Protein AF-A0A9Q9SAU1-F1 (afdb_monomer)

Foldseek 3Di:
DDDDDDDDDDDDDDDDPPPPDDDDPDDDDDPDPDCDLCNLCVQLVHDSVVSVCLVVVVDPDDDPSSLVSSCVNVVHDSPVSDDDDDD

Sequence (87 aa):
MVYPQGFRMGDLAGDRRHSIRQKTHHSEPRPGTEMTSRALAAYVGITEQNLSLLKSGKVKGIRFDTLAKICQALECQPGDILAWEAD

Structure (mmCIF, N/CA/C/O backbone):
data_AF-A0A9Q9SAU1-F1
#
_entry.id   AF-A0A9Q9SAU1-F1
#
loop_
_atom_site.group_PDB
_atom_site.id
_atom_site.type_symbol
_atom_site.label_atom_id
_atom_site.label_alt_id
_atom_site.label_comp_id
_atom_site.label_asym_id
_atom_site.label_entity_id
_atom_site.label_seq_id
_atom_site.pdbx_PDB_ins_code
_atom_site.Cartn_x
_atom_site.Cartn_y
_atom_site.Cartn_z
_atom_site.occupancy
_atom_site.B_iso_or_equiv
_atom_site.auth_seq_id
_atom_site.auth_comp_id
_atom_site.auth_asym_id
_atom_site.auth_atom_id
_atom_site.pdbx_PDB_model_num
ATOM 1 N N . MET A 1 1 ? -10.510 7.743 -48.308 1.00 43.38 1 MET A N 1
ATOM 2 C CA . MET A 1 1 ? -10.436 7.443 -46.864 1.00 43.38 1 MET A CA 1
ATOM 3 C C . MET A 1 1 ? -11.578 8.188 -46.188 1.00 43.38 1 MET A C 1
ATOM 5 O O . MET A 1 1 ? -11.485 9.393 -46.018 1.00 43.38 1 MET A O 1
ATOM 9 N N . VAL A 1 2 ? -12.696 7.500 -45.947 1.00 41.75 2 VAL A N 1
ATOM 10 C CA . VAL A 1 2 ? -13.920 8.041 -45.330 1.00 41.75 2 VAL A CA 1
ATOM 11 C C . VAL A 1 2 ? -14.468 6.921 -44.445 1.00 41.75 2 VAL A C 1
ATOM 13 O O . VAL A 1 2 ? -14.665 5.819 -44.950 1.00 41.75 2 VAL A O 1
ATOM 16 N N . TYR A 1 3 ? -14.652 7.158 -43.145 1.00 45.38 3 TYR A N 1
ATOM 17 C CA . TYR A 1 3 ? -15.352 6.214 -42.265 1.00 45.38 3 TYR A CA 1
ATOM 18 C C . TYR A 1 3 ? -16.851 6.274 -42.576 1.00 45.38 3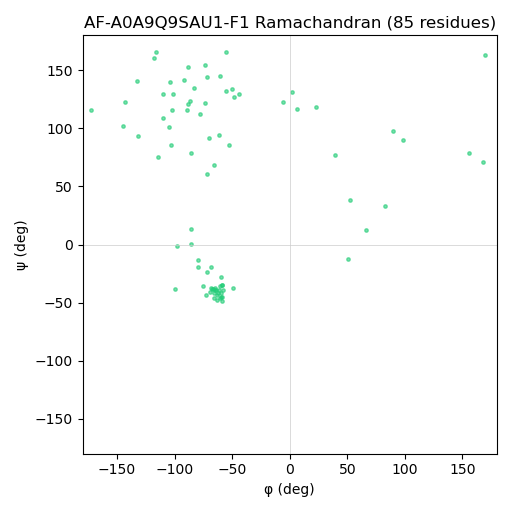 TYR A C 1
ATOM 20 O O . TYR A 1 3 ? -17.432 7.352 -42.425 1.00 45.38 3 TYR A O 1
ATOM 28 N N . PRO A 1 4 ? -17.516 5.172 -42.963 1.00 51.34 4 PRO A N 1
ATOM 29 C CA . PRO A 1 4 ? -18.961 5.163 -43.007 1.00 51.34 4 PRO A CA 1
ATOM 30 C C . PRO A 1 4 ? -19.499 4.735 -41.640 1.00 51.34 4 PRO A C 1
ATOM 32 O O . PRO A 1 4 ? -19.218 3.648 -41.137 1.00 51.34 4 PRO A O 1
ATOM 35 N N . GLN A 1 5 ? -20.297 5.618 -41.045 1.00 58.97 5 GLN A N 1
ATOM 36 C CA . GLN A 1 5 ? -21.253 5.249 -40.011 1.00 58.97 5 GLN A CA 1
ATOM 37 C C . GLN A 1 5 ? -22.174 4.149 -40.55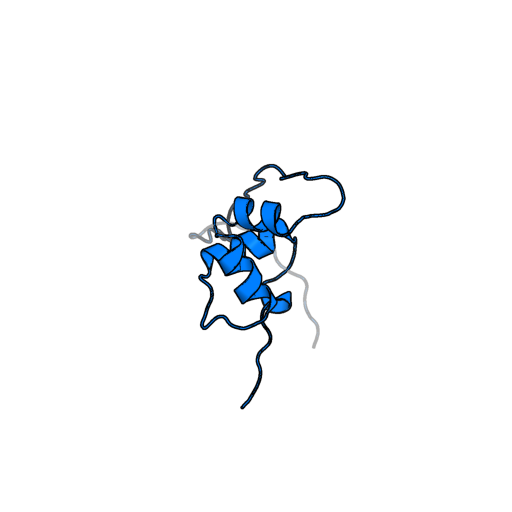5 1.00 58.97 5 GLN A C 1
ATOM 39 O O . GLN A 1 5 ? -22.707 4.281 -41.657 1.00 58.97 5 GLN A O 1
ATOM 44 N N . GLY A 1 6 ? -22.382 3.074 -39.795 1.00 51.66 6 GLY A N 1
ATOM 45 C CA . GLY A 1 6 ? -23.295 2.019 -40.226 1.00 51.66 6 GLY A CA 1
ATOM 46 C C . GLY A 1 6 ? -23.217 0.742 -39.407 1.00 51.66 6 GLY A C 1
ATOM 47 O O . GLY A 1 6 ? -22.781 -0.279 -39.922 1.00 51.66 6 GLY A O 1
ATOM 48 N N . PHE A 1 7 ? -23.693 0.765 -38.161 1.00 43.38 7 PHE A N 1
ATOM 49 C CA . PHE A 1 7 ? -24.126 -0.467 -37.497 1.00 43.38 7 PHE A CA 1
ATOM 50 C C . PHE A 1 7 ? -25.652 -0.437 -37.362 1.00 43.38 7 PHE A C 1
ATOM 52 O O . PHE A 1 7 ? -26.198 0.375 -36.617 1.00 43.38 7 PHE A O 1
ATOM 59 N N . ARG A 1 8 ? -26.337 -1.282 -38.149 1.00 54.25 8 ARG A N 1
ATOM 60 C CA . ARG A 1 8 ? -27.789 -1.512 -38.092 1.00 54.25 8 ARG A CA 1
ATOM 61 C C . ARG A 1 8 ? -28.099 -2.815 -37.349 1.00 54.25 8 ARG A C 1
ATOM 63 O O . ARG A 1 8 ? -27.550 -3.856 -37.682 1.00 54.25 8 ARG A O 1
ATOM 70 N N . MET A 1 9 ? -29.009 -2.681 -36.382 1.00 48.97 9 MET A N 1
ATOM 71 C CA . MET A 1 9 ? -30.139 -3.547 -35.997 1.00 48.97 9 MET A CA 1
ATOM 72 C C . MET A 1 9 ? -30.260 -4.909 -36.713 1.00 48.97 9 MET A C 1
ATOM 74 O O . MET A 1 9 ? -30.518 -4.945 -37.915 1.00 48.97 9 MET A O 1
ATOM 78 N N . GLY A 1 10 ? -30.152 -6.012 -35.965 1.00 47.75 10 GLY A N 1
ATOM 79 C CA . GLY A 1 10 ? -30.352 -7.372 -36.476 1.00 47.75 10 GLY A CA 1
ATOM 80 C C . GLY A 1 10 ? -29.616 -8.416 -35.642 1.00 47.75 10 GLY A C 1
ATOM 81 O O . GLY A 1 10 ? -28.519 -8.837 -35.988 1.00 47.75 10 GLY A O 1
ATOM 82 N N . ASP A 1 11 ? -30.200 -8.764 -34.506 1.00 50.47 11 ASP A N 1
ATOM 83 C CA . ASP A 1 11 ? -29.712 -9.707 -33.511 1.00 50.47 11 ASP A CA 1
ATOM 84 C C . ASP A 1 11 ? -29.380 -11.128 -34.033 1.00 50.47 11 ASP A C 1
ATOM 86 O O . ASP A 1 11 ? -29.880 -11.571 -35.064 1.00 50.47 11 ASP A O 1
ATOM 90 N N . LEU A 1 12 ? -28.655 -11.862 -33.170 1.00 53.69 12 LEU A N 1
ATOM 91 C CA . LEU A 1 12 ? -28.644 -13.328 -32.982 1.00 53.69 12 LEU A CA 1
ATOM 92 C C . LEU A 1 12 ? -27.532 -14.138 -33.669 1.00 53.69 12 LEU A C 1
ATOM 94 O O . LEU A 1 12 ? -27.734 -14.737 -34.717 1.00 53.69 12 LEU A O 1
ATOM 98 N N . ALA A 1 13 ? -26.410 -14.308 -32.955 1.00 52.16 13 ALA A N 1
ATOM 99 C CA . ALA A 1 13 ? -25.943 -15.642 -32.541 1.00 52.16 13 ALA A CA 1
ATOM 100 C C . ALA A 1 13 ? -24.731 -15.554 -31.587 1.00 52.16 13 ALA A C 1
ATOM 102 O O . ALA A 1 13 ? -23.645 -15.150 -31.987 1.00 52.16 13 ALA A O 1
ATOM 103 N N . GLY A 1 14 ? -24.911 -16.005 -30.339 1.00 47.38 14 GLY A N 1
ATOM 104 C CA . GLY A 1 14 ? -23.830 -16.591 -29.534 1.00 47.38 14 GLY A CA 1
ATOM 105 C C . GLY A 1 14 ? -22.999 -15.651 -28.654 1.00 47.38 14 GLY A C 1
ATOM 106 O O . GLY A 1 14 ? -22.018 -15.067 -29.094 1.00 47.38 14 GLY A O 1
ATOM 107 N N . ASP A 1 15 ? -23.370 -15.595 -27.373 1.00 56.41 15 ASP A N 1
ATOM 108 C CA . ASP A 1 15 ? -22.482 -15.423 -26.211 1.00 56.41 15 ASP A CA 1
ATOM 109 C C . ASP A 1 15 ? -21.307 -14.434 -26.368 1.00 56.41 15 ASP A C 1
ATOM 111 O O . ASP A 1 15 ? -20.135 -14.792 -26.454 1.00 56.41 15 ASP A O 1
ATOM 115 N N . ARG A 1 16 ? -21.615 -13.139 -26.297 1.00 54.09 16 ARG A N 1
ATOM 116 C CA . ARG A 1 16 ? -20.696 -12.204 -25.645 1.00 54.09 16 ARG A CA 1
ATOM 117 C C . ARG A 1 16 ? -21.367 -11.664 -24.407 1.00 54.09 16 ARG A C 1
ATOM 119 O O . ARG A 1 16 ? -21.765 -10.503 -24.345 1.00 54.09 16 ARG A O 1
ATOM 126 N N . ARG A 1 17 ? -21.405 -12.517 -23.379 1.00 52.69 17 ARG A N 1
ATOM 127 C CA . ARG A 1 17 ? -21.215 -12.041 -22.012 1.00 52.69 17 ARG A CA 1
ATOM 128 C C . ARG A 1 17 ? -19.911 -11.241 -21.998 1.00 52.69 17 ARG A C 1
ATOM 130 O O . ARG A 1 17 ? -18.856 -11.757 -21.649 1.00 52.69 17 ARG A O 1
ATOM 137 N N . HIS A 1 18 ? -19.987 -9.953 -22.335 1.00 46.34 18 HIS A N 1
ATOM 138 C CA . HIS A 1 18 ? -19.096 -8.944 -21.777 1.00 46.34 18 HIS A CA 1
ATOM 139 C C . HIS A 1 18 ? -19.415 -8.864 -20.281 1.00 46.34 18 HIS A C 1
ATOM 141 O O . HIS A 1 18 ? -19.970 -7.908 -19.755 1.00 46.34 18 HIS A O 1
ATOM 147 N N . SER A 1 19 ? -19.065 -9.948 -19.596 1.00 47.69 19 SER A N 1
ATOM 148 C CA . SER A 1 19 ? -18.834 -10.042 -18.175 1.00 47.69 19 SER A CA 1
ATOM 149 C C . SER A 1 19 ? -17.515 -9.319 -17.894 1.00 47.69 19 SER A C 1
ATOM 151 O O . SER A 1 19 ? -16.558 -9.906 -17.393 1.00 47.69 19 SER A O 1
ATOM 153 N N . ILE A 1 20 ? -17.436 -8.026 -18.208 1.00 57.72 20 ILE A N 1
ATOM 154 C CA . ILE A 1 20 ? -16.491 -7.158 -17.508 1.00 57.72 20 ILE A CA 1
ATOM 155 C C . ILE A 1 20 ? -17.241 -6.699 -16.258 1.00 57.72 20 ILE A C 1
ATOM 157 O O . ILE A 1 20 ? -17.903 -5.673 -16.227 1.00 57.72 20 ILE A O 1
ATOM 161 N N . ARG A 1 21 ? -17.245 -7.648 -15.315 1.00 55.16 21 ARG A N 1
ATOM 162 C CA . ARG A 1 21 ? -17.703 -7.667 -13.921 1.00 55.16 21 ARG A CA 1
ATOM 163 C C . ARG A 1 21 ? -18.754 -6.647 -13.488 1.00 55.16 21 ARG A C 1
ATOM 165 O O . ARG A 1 21 ? -18.532 -5.450 -13.367 1.00 55.16 21 ARG A O 1
ATOM 172 N N . GLN A 1 22 ? -19.871 -7.233 -13.077 1.00 49.59 22 GLN A N 1
ATOM 173 C CA . GLN A 1 22 ? -20.827 -6.679 -12.138 1.00 49.59 22 GLN A CA 1
ATOM 174 C C . GLN A 1 22 ? -20.131 -6.040 -10.920 1.00 49.59 22 GLN A C 1
ATOM 176 O O . GLN A 1 22 ? -19.283 -6.651 -10.276 1.00 49.59 22 GLN A O 1
ATOM 181 N N . LYS A 1 23 ? -20.545 -4.798 -10.658 1.00 60.34 23 LYS A N 1
ATOM 182 C CA . LYS A 1 23 ? -20.624 -4.057 -9.392 1.00 60.34 23 LYS A CA 1
ATOM 183 C C . LYS A 1 23 ? -20.123 -4.779 -8.132 1.00 60.34 23 LYS A C 1
ATOM 185 O O . LYS A 1 23 ? -20.694 -5.787 -7.734 1.00 60.34 23 LYS A O 1
ATOM 190 N N . THR A 1 24 ? -19.291 -4.088 -7.356 1.00 46.62 24 THR A N 1
ATOM 191 C CA . THR A 1 24 ? -19.480 -4.053 -5.899 1.00 46.62 24 THR A CA 1
ATOM 192 C C . THR A 1 24 ? -19.398 -2.609 -5.420 1.00 46.62 24 THR A C 1
ATOM 194 O O . THR A 1 24 ? -18.325 -2.102 -5.111 1.00 46.62 24 THR A O 1
ATOM 197 N N . HIS A 1 25 ? -20.558 -1.954 -5.330 1.00 48.75 25 HIS A N 1
ATOM 198 C CA . HIS A 1 25 ? -20.782 -0.992 -4.255 1.00 48.75 25 HIS A CA 1
ATOM 199 C C . HIS A 1 25 ? -20.668 -1.788 -2.947 1.00 48.75 25 HIS A C 1
ATOM 201 O O . HIS A 1 25 ? -21.623 -2.443 -2.531 1.00 48.75 25 HIS A O 1
ATOM 207 N N . HIS A 1 26 ? -19.485 -1.808 -2.342 1.00 43.38 26 HIS A N 1
ATOM 208 C CA . HIS A 1 26 ? -19.340 -2.188 -0.944 1.00 43.38 26 HIS A CA 1
ATOM 209 C C . HIS A 1 26 ? -19.097 -0.903 -0.166 1.00 43.38 26 HIS A C 1
ATOM 211 O O . HIS A 1 26 ? -18.031 -0.304 -0.249 1.00 43.38 26 HIS A O 1
ATOM 217 N N . SER A 1 27 ? -20.192 -0.468 0.458 1.00 49.06 27 SER A N 1
ATOM 218 C CA . SER A 1 27 ? -20.326 0.493 1.552 1.00 49.06 27 SER A CA 1
ATOM 219 C C . SER A 1 27 ? -19.016 0.994 2.166 1.00 49.06 27 SER A C 1
ATOM 221 O O . SER A 1 27 ? -18.217 0.220 2.693 1.00 49.06 27 SER A O 1
ATOM 223 N N . GLU A 1 28 ? -18.880 2.316 2.116 1.00 50.03 28 GLU A N 1
ATOM 224 C CA . GLU A 1 28 ? -17.763 3.152 2.551 1.00 50.03 28 GLU A CA 1
ATOM 225 C C . GLU A 1 28 ? -17.245 2.884 3.978 1.00 50.03 28 GLU A C 1
ATOM 227 O O . GLU A 1 28 ? -18.027 2.916 4.932 1.00 50.03 28 GLU A O 1
ATOM 232 N N . PRO A 1 29 ? -15.918 2.788 4.185 1.00 52.50 29 PRO A N 1
ATOM 233 C CA . PRO A 1 29 ? -15.321 3.163 5.457 1.00 52.50 29 PRO A CA 1
ATOM 234 C C . PRO A 1 29 ? -15.218 4.698 5.512 1.00 52.50 29 PRO A C 1
ATOM 236 O O . PRO A 1 29 ? -14.443 5.302 4.778 1.00 52.50 29 PRO A O 1
ATOM 239 N N . ARG A 1 30 ? -15.980 5.359 6.391 1.00 50.47 30 ARG A N 1
ATOM 240 C CA . ARG A 1 30 ? -15.806 6.794 6.691 1.00 50.47 30 ARG A CA 1
ATOM 241 C C . ARG A 1 30 ? -15.084 6.981 8.037 1.00 50.47 30 ARG A C 1
ATOM 243 O O . ARG A 1 30 ? -15.762 7.166 9.045 1.00 50.47 30 ARG A O 1
ATOM 250 N N . PRO A 1 31 ? -13.739 6.965 8.115 1.00 44.22 31 PRO A N 1
ATOM 251 C CA . PRO A 1 31 ? -13.032 7.625 9.205 1.00 44.22 31 PRO A CA 1
ATOM 252 C C . PRO A 1 31 ? -12.758 9.074 8.779 1.00 44.22 31 PRO A C 1
ATOM 254 O O . PRO A 1 31 ? -12.097 9.325 7.775 1.00 44.22 31 PRO A O 1
ATOM 257 N N . GLY A 1 32 ? -13.362 10.025 9.494 1.00 44.56 32 GLY A N 1
ATOM 258 C CA . GLY A 1 32 ? -13.370 11.445 9.151 1.00 44.56 32 GLY A CA 1
ATOM 259 C C . GLY A 1 32 ? -11.990 12.007 8.811 1.00 44.56 32 GLY A C 1
ATOM 260 O O . GLY A 1 32 ? -11.062 11.864 9.595 1.00 44.56 32 GLY A O 1
ATOM 261 N N . THR A 1 33 ? -11.916 12.645 7.638 1.00 49.25 33 THR A N 1
ATOM 262 C CA . THR A 1 33 ? -10.912 13.600 7.115 1.00 49.25 33 THR A CA 1
ATOM 263 C C . THR A 1 33 ? -9.418 13.252 7.169 1.00 49.25 33 THR A C 1
ATOM 265 O O . THR A 1 33 ? -8.651 13.881 6.450 1.00 49.25 33 THR A O 1
ATOM 268 N N . GLU A 1 34 ? -8.992 12.227 7.903 1.00 55.19 34 GLU A N 1
ATOM 269 C CA . GLU A 1 34 ? -7.619 11.738 7.941 1.00 55.19 34 GLU A CA 1
ATOM 270 C C . GLU A 1 34 ? -7.628 10.211 8.103 1.00 55.19 34 GLU A C 1
ATOM 272 O O . GLU A 1 34 ? -7.870 9.649 9.174 1.00 55.19 34 GLU A O 1
ATOM 277 N N . MET A 1 35 ? -7.386 9.508 7.000 1.00 65.88 35 MET A N 1
ATOM 278 C CA . MET A 1 35 ? -7.197 8.061 7.012 1.00 65.88 35 MET A CA 1
ATOM 279 C C . MET A 1 35 ? -5.866 7.730 7.691 1.00 65.88 35 MET A C 1
ATOM 281 O O . MET A 1 35 ? -4.805 7.704 7.071 1.00 65.88 35 MET A O 1
ATOM 285 N N . THR A 1 36 ? -5.928 7.499 9.002 1.00 75.81 36 THR A N 1
ATOM 286 C CA . THR A 1 36 ? -4.768 7.069 9.787 1.00 75.81 36 THR A CA 1
ATOM 287 C C . THR A 1 36 ? -4.239 5.726 9.273 1.00 75.81 36 THR A C 1
ATOM 289 O O . THR A 1 36 ? -5.004 4.843 8.872 1.00 75.81 36 THR A O 1
ATOM 292 N N . SER A 1 37 ? -2.917 5.533 9.325 1.00 74.69 37 SER A N 1
ATOM 293 C CA . SER A 1 37 ? -2.244 4.277 8.945 1.00 74.69 37 SER A CA 1
ATOM 294 C C . SER A 1 37 ? -2.887 3.056 9.608 1.00 74.69 37 SER A C 1
ATOM 296 O O . SER A 1 37 ? -3.063 2.004 8.999 1.00 74.69 37 SER A O 1
ATOM 298 N N . ARG A 1 38 ? -3.319 3.212 10.855 1.00 77.88 38 A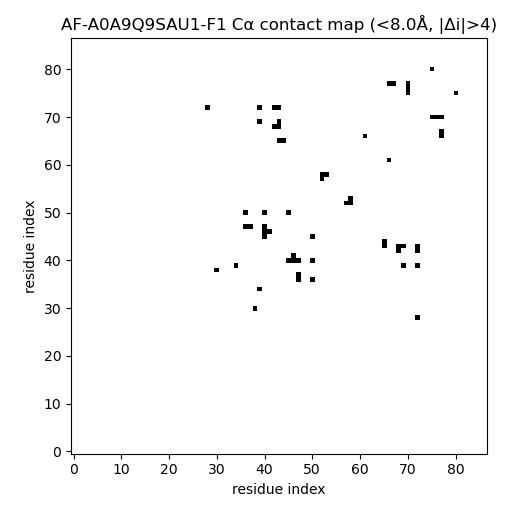RG A N 1
ATOM 299 C CA . ARG A 1 38 ? -3.961 2.157 11.633 1.00 77.88 38 ARG A CA 1
ATOM 300 C C . ARG A 1 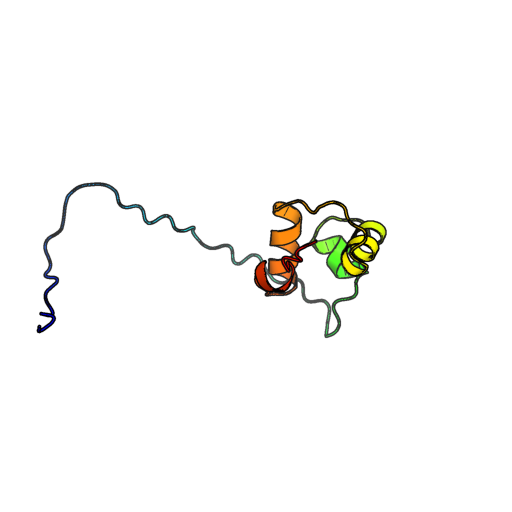38 ? -5.339 1.758 11.086 1.00 77.88 38 ARG A C 1
ATOM 302 O O . ARG A 1 38 ? -5.652 0.569 11.051 1.00 77.88 38 ARG A O 1
ATOM 309 N N . ALA A 1 39 ? -6.133 2.719 10.609 1.00 80.56 3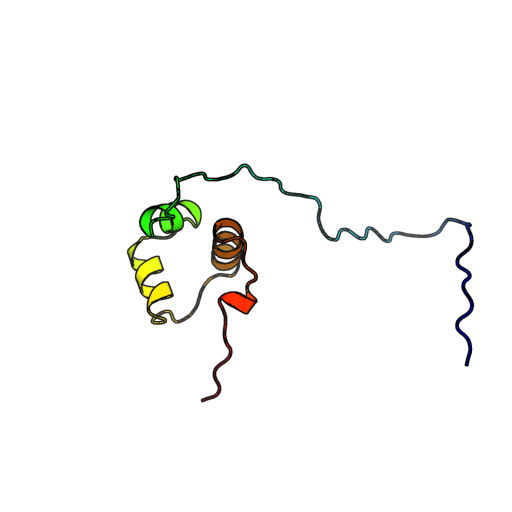9 ALA A N 1
ATOM 310 C CA . ALA A 1 39 ? -7.427 2.453 9.979 1.00 80.56 39 ALA A CA 1
ATOM 311 C C . ALA A 1 39 ? -7.266 1.765 8.613 1.00 80.56 39 ALA A C 1
ATOM 313 O O . ALA A 1 39 ? -7.976 0.803 8.319 1.00 80.56 39 ALA A O 1
ATOM 314 N N . LEU A 1 40 ? -6.284 2.197 7.815 1.00 82.31 40 LEU A N 1
ATOM 315 C CA . LEU A 1 40 ? -5.964 1.561 6.536 1.00 82.31 40 LEU A CA 1
ATOM 316 C C . LEU A 1 40 ? -5.491 0.113 6.731 1.00 82.31 40 LEU A C 1
ATOM 318 O O . LEU A 1 40 ? -5.941 -0.787 6.025 1.00 82.31 40 LEU A O 1
ATOM 322 N N . ALA A 1 41 ? -4.634 -0.133 7.726 1.00 84.12 41 ALA A N 1
ATOM 323 C CA . ALA A 1 41 ? -4.169 -1.476 8.065 1.00 84.12 41 ALA A CA 1
ATOM 324 C C . ALA A 1 41 ? -5.341 -2.408 8.431 1.00 84.12 41 ALA A C 1
ATOM 326 O O . ALA A 1 41 ? -5.442 -3.516 7.898 1.00 84.12 41 ALA A O 1
ATOM 327 N N . ALA A 1 42 ? -6.276 -1.923 9.257 1.00 82.44 42 ALA A N 1
ATOM 328 C CA . ALA A 1 42 ? -7.480 -2.662 9.632 1.00 82.44 42 ALA A CA 1
ATOM 329 C C . ALA A 1 42 ? -8.390 -2.970 8.429 1.00 82.44 42 ALA A C 1
ATOM 331 O O . ALA A 1 42 ? -8.884 -4.090 8.316 1.00 82.44 42 ALA A O 1
ATOM 332 N N . TYR A 1 43 ? -8.571 -2.016 7.509 1.00 83.00 43 TYR A N 1
ATOM 333 C CA . TYR A 1 43 ? -9.387 -2.204 6.305 1.00 83.00 43 TYR A CA 1
ATOM 334 C C . TYR A 1 43 ? -8.790 -3.236 5.340 1.00 83.00 43 TYR A C 1
ATOM 336 O O . TYR A 1 43 ? -9.471 -4.133 4.843 1.00 83.00 43 TYR A O 1
ATOM 344 N N . VAL A 1 44 ? -7.487 -3.131 5.087 1.00 83.75 44 VAL A N 1
ATOM 345 C CA . VAL A 1 44 ? -6.779 -4.021 4.160 1.00 83.75 44 VAL A CA 1
ATOM 346 C C . VAL A 1 44 ? -6.624 -5.431 4.761 1.00 83.75 44 VAL A C 1
ATOM 348 O O . VAL A 1 44 ? -6.551 -6.424 4.028 1.00 83.75 44 VAL A O 1
ATOM 351 N N . GLY A 1 45 ? -6.666 -5.542 6.092 1.00 82.88 45 GLY A N 1
ATOM 352 C CA . GLY A 1 45 ? -6.487 -6.791 6.831 1.00 82.88 45 GLY A CA 1
ATOM 353 C C . GLY A 1 45 ? -5.013 -7.140 7.038 1.00 82.88 45 GLY A C 1
ATOM 354 O O . GLY A 1 45 ? -4.647 -8.314 7.023 1.00 82.88 45 GLY A O 1
ATOM 355 N N . ILE A 1 46 ? -4.161 -6.123 7.188 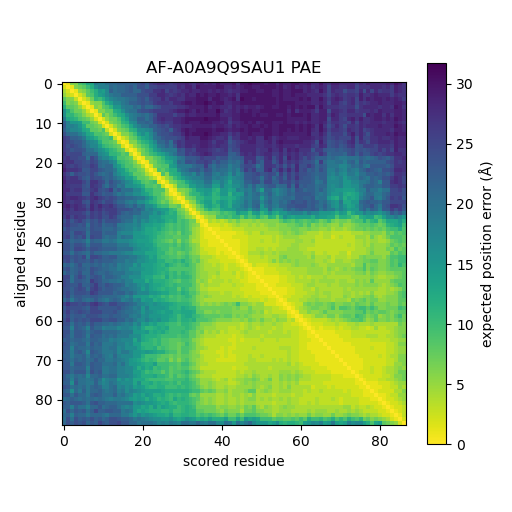1.00 84.75 46 ILE A N 1
ATOM 356 C CA . ILE A 1 46 ? -2.727 -6.263 7.467 1.00 84.75 46 ILE A CA 1
ATOM 357 C C . ILE A 1 46 ? -2.381 -5.620 8.809 1.00 84.75 46 ILE A C 1
ATOM 359 O O . ILE A 1 46 ? -3.117 -4.788 9.332 1.00 84.75 46 ILE A O 1
ATOM 363 N N . THR A 1 47 ? -1.243 -6.002 9.384 1.00 85.69 47 THR A N 1
ATOM 364 C CA . THR A 1 47 ? -0.744 -5.365 10.605 1.00 85.69 47 THR A CA 1
ATOM 365 C C . THR A 1 47 ? -0.193 -3.971 10.309 1.00 85.69 47 THR A C 1
ATOM 367 O O . THR A 1 47 ? 0.284 -3.688 9.206 1.00 85.69 47 THR A O 1
ATOM 370 N N . GLU A 1 48 ? -0.202 -3.099 11.316 1.00 83.31 48 GLU A N 1
ATOM 371 C CA . GLU A 1 48 ? 0.394 -1.763 11.220 1.00 83.31 48 GLU A CA 1
ATOM 372 C C . GLU A 1 48 ? 1.896 -1.829 10.889 1.00 83.31 48 GLU A C 1
ATOM 374 O O . GLU A 1 48 ? 2.393 -1.025 10.098 1.00 83.31 48 GLU A O 1
ATOM 379 N N . GLN A 1 49 ? 2.609 -2.845 11.397 1.00 82.31 49 GLN A N 1
ATOM 380 C CA . GLN A 1 49 ? 4.005 -3.091 11.027 1.00 82.31 49 GLN A CA 1
ATOM 381 C C . GLN A 1 49 ? 4.174 -3.351 9.521 1.00 82.31 49 GLN A C 1
ATOM 383 O O . GLN A 1 49 ? 5.063 -2.765 8.904 1.00 82.31 49 GLN A O 1
ATOM 388 N N . ASN A 1 50 ? 3.316 -4.176 8.907 1.00 83.38 50 ASN A N 1
ATOM 389 C CA . ASN A 1 50 ? 3.380 -4.439 7.465 1.00 83.38 50 ASN A CA 1
ATOM 390 C C . ASN A 1 50 ? 3.077 -3.186 6.642 1.00 83.38 50 ASN A C 1
ATOM 392 O O . ASN A 1 50 ? 3.729 -2.952 5.626 1.00 83.38 50 ASN A O 1
ATOM 396 N N . LEU A 1 51 ? 2.134 -2.355 7.090 1.00 82.88 51 LEU A N 1
ATOM 397 C CA . LEU A 1 51 ? 1.842 -1.089 6.422 1.00 82.88 51 LEU A CA 1
ATOM 398 C C . LEU A 1 51 ? 3.029 -0.113 6.498 1.00 82.88 51 LEU A C 1
ATOM 400 O O . LEU A 1 51 ? 3.340 0.555 5.515 1.00 82.88 51 LEU A O 1
ATOM 404 N N . SER A 1 52 ? 3.734 -0.062 7.630 1.00 84.56 52 SER A N 1
ATOM 405 C CA . SER A 1 52 ? 4.940 0.763 7.781 1.00 84.56 52 SER A CA 1
ATOM 406 C C . SER A 1 52 ? 6.076 0.316 6.847 1.00 84.56 52 SER A C 1
ATOM 408 O O . SER A 1 52 ? 6.755 1.147 6.234 1.00 84.56 52 SER A O 1
ATOM 410 N N . LEU A 1 53 ? 6.243 -1.000 6.667 1.00 85.56 53 LEU A N 1
ATOM 411 C CA . LEU A 1 53 ? 7.199 -1.564 5.710 1.00 85.56 53 LEU A CA 1
ATOM 412 C C . LEU A 1 53 ? 6.826 -1.229 4.260 1.00 85.56 53 LEU A C 1
ATOM 414 O O . LEU A 1 53 ? 7.715 -0.852 3.496 1.00 85.56 53 LEU A O 1
ATOM 418 N N . LEU A 1 54 ? 5.534 -1.310 3.909 1.00 84.75 54 LEU A N 1
ATOM 419 C CA . LEU A 1 54 ? 4.998 -0.899 2.603 1.00 84.75 54 LEU A CA 1
ATOM 420 C C . LEU A 1 54 ? 5.281 0.579 2.328 1.00 84.75 54 LEU A C 1
ATOM 422 O O . LEU A 1 54 ? 5.843 0.907 1.289 1.00 84.75 54 LEU A O 1
ATOM 426 N N . LYS A 1 55 ? 4.984 1.457 3.292 1.00 82.00 55 LYS A N 1
ATOM 427 C CA . LYS A 1 55 ? 5.245 2.900 3.187 1.00 82.00 55 LYS A CA 1
ATOM 428 C C . LYS A 1 55 ? 6.731 3.219 3.002 1.00 82.00 55 LYS A C 1
ATOM 430 O O . LYS A 1 55 ? 7.075 4.168 2.311 1.00 82.00 55 LYS A O 1
ATOM 435 N N . SER A 1 56 ? 7.604 2.441 3.636 1.00 84.25 56 SER A N 1
ATOM 436 C CA . SER A 1 56 ? 9.055 2.645 3.575 1.00 84.25 56 SER A CA 1
ATOM 437 C C . SER A 1 56 ? 9.718 1.968 2.369 1.00 84.25 56 SER A C 1
ATOM 439 O O . SER A 1 56 ? 10.942 1.999 2.277 1.00 84.25 56 SER A O 1
ATOM 441 N N . GLY A 1 57 ? 8.957 1.282 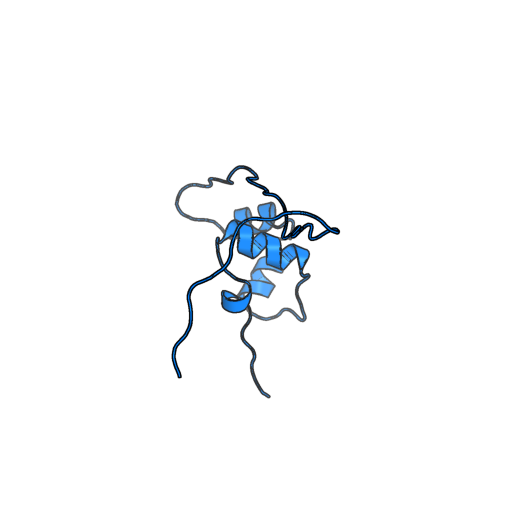1.504 1.00 81.62 57 GLY A N 1
ATOM 442 C CA . GLY A 1 57 ? 9.496 0.544 0.354 1.00 81.62 57 GLY A CA 1
ATOM 443 C C . GLY A 1 57 ? 10.363 -0.668 0.722 1.00 81.62 57 GLY A C 1
ATOM 444 O O . GLY A 1 57 ? 11.031 -1.234 -0.134 1.00 81.62 57 GLY A O 1
ATOM 445 N N . LYS A 1 58 ? 10.363 -1.109 1.988 1.00 80.62 58 LYS A N 1
ATOM 446 C CA . LYS A 1 58 ? 11.208 -2.218 2.481 1.00 80.62 58 LYS A CA 1
ATOM 447 C C . LYS A 1 58 ? 10.582 -3.599 2.264 1.00 80.62 58 LYS A C 1
ATOM 449 O O . LYS A 1 58 ? 11.015 -4.579 2.873 1.00 80.62 58 LYS A O 1
ATOM 454 N N . VAL A 1 59 ? 9.529 -3.690 1.454 1.00 84.94 59 VAL A N 1
ATOM 455 C CA . VAL A 1 59 ? 8.824 -4.953 1.207 1.00 84.94 59 VAL A CA 1
ATOM 456 C C . VAL A 1 59 ? 9.412 -5.649 -0.003 1.00 84.94 59 VAL A C 1
ATOM 458 O O . VAL A 1 59 ? 9.709 -5.023 -1.011 1.00 84.94 59 VAL A O 1
ATOM 461 N N . LYS A 1 60 ? 9.512 -6.974 0.074 1.00 81.38 60 LYS A N 1
ATOM 462 C CA . LYS A 1 60 ? 9.915 -7.800 -1.072 1.00 81.38 60 LYS A CA 1
ATOM 463 C C . LYS A 1 60 ? 8.773 -8.044 -2.063 1.00 81.38 60 LYS A C 1
ATOM 465 O O . LYS A 1 60 ? 9.006 -8.541 -3.155 1.00 81.38 60 LYS A O 1
ATOM 470 N N . GLY A 1 61 ? 7.538 -7.749 -1.664 1.00 83.44 61 GLY A N 1
ATOM 471 C CA . GLY A 1 61 ? 6.352 -7.934 -2.486 1.00 83.44 61 GLY A CA 1
ATOM 472 C C . GLY A 1 61 ? 5.068 -7.755 -1.686 1.00 83.44 61 GLY A C 1
ATOM 473 O O . GLY A 1 61 ? 5.063 -7.792 -0.454 1.00 83.44 61 GLY A O 1
ATOM 474 N N . ILE A 1 62 ? 3.973 -7.565 -2.411 1.00 86.50 62 ILE A N 1
ATOM 475 C CA . ILE A 1 62 ? 2.623 -7.352 -1.892 1.00 86.50 62 ILE A CA 1
ATOM 476 C C . ILE A 1 62 ? 1.678 -8.276 -2.662 1.00 86.50 62 ILE A C 1
ATOM 478 O O . ILE A 1 62 ? 1.831 -8.472 -3.866 1.00 86.50 62 ILE A O 1
ATOM 482 N N . ARG A 1 63 ? 0.703 -8.872 -1.968 1.00 88.12 63 ARG A N 1
ATOM 483 C CA . ARG A 1 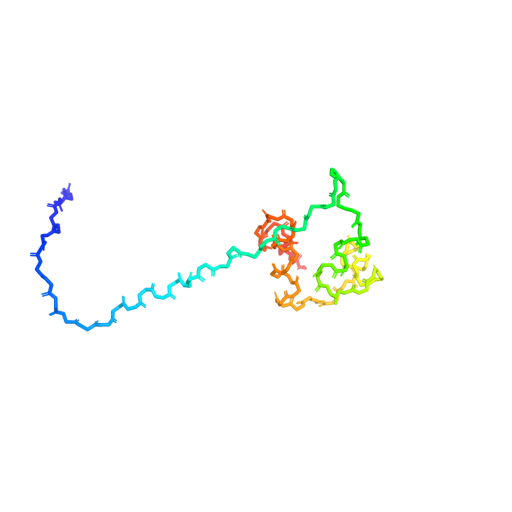63 ? -0.308 -9.700 -2.633 1.00 88.12 63 ARG A CA 1
ATOM 484 C C . ARG A 1 63 ? -1.260 -8.819 -3.439 1.00 88.12 63 ARG A C 1
ATOM 486 O O . ARG A 1 63 ? -1.647 -7.746 -2.979 1.00 88.12 63 ARG A O 1
ATOM 493 N N . PHE A 1 64 ? -1.707 -9.305 -4.594 1.00 87.50 64 PHE A N 1
ATOM 494 C CA . PHE A 1 64 ? -2.677 -8.583 -5.422 1.00 87.50 64 PHE A CA 1
ATOM 495 C C . PHE A 1 64 ? -3.992 -8.287 -4.688 1.00 87.50 64 PHE A C 1
ATOM 497 O O . PHE A 1 64 ? -4.554 -7.214 -4.881 1.00 87.50 64 PHE A O 1
ATOM 504 N N . ASP A 1 65 ? -4.461 -9.181 -3.808 1.00 87.62 65 ASP A N 1
ATOM 505 C CA . ASP A 1 65 ? -5.652 -8.932 -2.981 1.00 87.62 65 ASP A CA 1
ATOM 506 C C . ASP A 1 65 ? -5.474 -7.722 -2.053 1.00 87.62 65 ASP A C 1
ATOM 508 O O . ASP A 1 65 ? -6.385 -6.916 -1.876 1.00 87.62 65 ASP A O 1
ATOM 512 N N . THR A 1 66 ? -4.275 -7.574 -1.498 1.00 87.12 66 THR A N 1
ATOM 513 C CA . THR A 1 66 ? -3.912 -6.504 -0.574 1.00 87.12 66 THR A CA 1
ATOM 514 C C . THR A 1 66 ? -3.793 -5.192 -1.344 1.00 87.12 66 THR A C 1
ATOM 516 O O . THR A 1 66 ? -4.341 -4.183 -0.912 1.00 87.12 66 THR A O 1
ATOM 519 N N . LEU A 1 67 ? -3.163 -5.220 -2.526 1.00 87.31 67 LEU A N 1
ATOM 520 C CA . LEU A 1 67 ? -3.070 -4.065 -3.423 1.00 87.31 67 LEU A CA 1
ATOM 521 C C . LEU A 1 67 ? -4.456 -3.582 -3.854 1.00 87.31 67 LEU A C 1
ATOM 523 O O . LEU A 1 67 ? -4.742 -2.396 -3.757 1.00 87.31 67 LEU A O 1
ATOM 527 N N . ALA A 1 68 ? -5.340 -4.500 -4.251 1.00 88.25 68 ALA A N 1
ATOM 528 C CA . ALA A 1 68 ? -6.702 -4.169 -4.655 1.00 88.25 68 ALA A CA 1
ATOM 529 C C . ALA A 1 68 ? -7.488 -3.486 -3.527 1.00 88.25 68 ALA A C 1
ATOM 531 O O . ALA A 1 68 ? -8.177 -2.500 -3.774 1.00 88.25 68 ALA A O 1
ATOM 532 N N . LYS A 1 69 ? -7.347 -3.959 -2.282 1.00 87.56 69 LYS A N 1
ATOM 533 C CA . LYS A 1 69 ? -7.970 -3.322 -1.112 1.00 87.56 69 LYS A CA 1
ATOM 534 C C . LYS A 1 69 ? -7.384 -1.946 -0.810 1.00 87.56 69 LYS A C 1
ATOM 536 O O . LYS A 1 69 ? -8.131 -1.052 -0.438 1.00 87.56 69 LYS A O 1
ATOM 541 N N . ILE A 1 70 ? -6.073 -1.759 -0.966 1.00 85.12 70 ILE A N 1
ATOM 542 C CA . ILE A 1 70 ? -5.445 -0.439 -0.803 1.00 85.12 70 ILE A CA 1
ATOM 543 C C . ILE A 1 70 ? -5.996 0.524 -1.858 1.00 85.12 70 ILE A C 1
ATOM 545 O O . ILE A 1 70 ? -6.449 1.606 -1.505 1.00 85.12 70 ILE A O 1
ATOM 549 N N . CYS A 1 71 ? -6.038 0.103 -3.123 1.00 87.12 71 CYS A N 1
ATOM 550 C CA . CYS A 1 71 ? -6.637 0.870 -4.215 1.00 87.12 71 CYS A CA 1
ATOM 551 C C . CYS A 1 71 ? -8.111 1.203 -3.955 1.00 87.12 71 CYS A C 1
ATOM 553 O O . CYS A 1 71 ? -8.546 2.316 -4.224 1.00 87.12 71 CYS A O 1
ATOM 555 N N . GLN A 1 72 ? -8.870 0.269 -3.380 1.00 85.44 72 GLN A N 1
ATOM 556 C CA . GLN A 1 72 ? -10.263 0.492 -2.999 1.00 85.44 72 GLN A CA 1
ATOM 557 C C . GLN A 1 72 ? -10.410 1.487 -1.837 1.00 85.44 72 GLN A C 1
ATOM 559 O O . GLN A 1 72 ? -11.349 2.274 -1.833 1.00 85.44 72 GLN A O 1
ATOM 564 N N . ALA A 1 73 ? -9.496 1.461 -0.863 1.00 84.12 73 ALA A N 1
ATOM 565 C CA . ALA A 1 73 ? -9.512 2.357 0.294 1.00 84.12 73 ALA A CA 1
ATOM 566 C C . ALA A 1 73 ? -9.055 3.782 -0.038 1.00 84.12 73 ALA A C 1
ATOM 568 O O . ALA A 1 73 ? -9.550 4.736 0.552 1.00 84.12 73 ALA A O 1
ATOM 569 N N . LEU A 1 74 ? -8.078 3.905 -0.940 1.00 84.56 74 LEU A N 1
ATOM 570 C CA . LEU A 1 74 ? -7.451 5.168 -1.337 1.00 84.56 74 LEU A CA 1
ATOM 571 C C . LEU A 1 74 ? -8.030 5.742 -2.638 1.00 84.56 74 LEU A C 1
ATOM 573 O O . LEU A 1 74 ? -7.573 6.787 -3.085 1.00 84.56 74 LEU A O 1
ATOM 577 N N . GLU A 1 75 ? -8.990 5.047 -3.255 1.00 82.38 75 GLU A N 1
ATOM 578 C CA . GLU A 1 75 ? -9.588 5.401 -4.549 1.00 82.38 75 GLU A CA 1
ATOM 579 C C . GLU A 1 75 ? -8.543 5.642 -5.660 1.00 82.38 75 GLU A C 1
ATOM 581 O O . GLU A 1 75 ? -8.697 6.525 -6.501 1.00 82.38 75 GLU A O 1
ATOM 586 N N . CYS A 1 76 ? -7.470 4.844 -5.681 1.00 84.44 76 CYS A N 1
ATOM 587 C CA . CYS A 1 76 ? -6.370 4.973 -6.641 1.00 84.44 76 CYS A CA 1
ATOM 588 C C . CYS A 1 76 ? -6.241 3.758 -7.567 1.00 84.44 76 CYS A C 1
ATOM 590 O O . CYS A 1 76 ? -6.819 2.693 -7.335 1.00 84.44 76 CYS A O 1
ATOM 592 N N . GLN A 1 77 ? -5.468 3.913 -8.640 1.00 85.06 77 GLN A N 1
ATOM 593 C CA . GLN A 1 77 ? -5.101 2.821 -9.528 1.00 85.06 77 GLN A CA 1
ATOM 594 C C . GLN A 1 77 ? -3.821 2.128 -9.039 1.00 85.06 77 GLN A C 1
ATOM 596 O O . GLN A 1 77 ? -2.963 2.749 -8.415 1.00 85.06 77 GLN A O 1
ATOM 601 N N . PRO A 1 78 ? -3.624 0.836 -9.356 1.00 86.19 78 PRO A N 1
ATOM 602 C CA . PRO A 1 78 ? -2.394 0.129 -8.997 1.00 86.19 78 PRO A CA 1
ATOM 603 C C . PRO A 1 78 ? -1.139 0.772 -9.610 1.00 86.19 78 PRO A C 1
ATOM 605 O O . PRO A 1 78 ? -0.067 0.686 -9.016 1.00 86.19 78 PRO A O 1
ATOM 608 N N . GLY A 1 79 ? -1.276 1.450 -10.756 1.00 85.88 79 GLY A N 1
ATOM 609 C CA . GLY A 1 79 ? -0.198 2.229 -11.372 1.00 85.88 79 GLY A CA 1
ATOM 610 C C . GLY A 1 79 ? 0.209 3.479 -10.585 1.00 85.88 79 GLY A C 1
ATOM 611 O O . GLY A 1 79 ? 1.321 3.953 -10.771 1.00 85.88 79 GLY A O 1
ATOM 612 N N . ASP A 1 80 ? -0.638 3.977 -9.678 1.00 85.75 80 ASP A N 1
ATOM 613 C CA . ASP A 1 80 ? -0.295 5.106 -8.801 1.00 85.75 80 ASP A CA 1
ATOM 614 C C . ASP A 1 80 ? 0.569 4.662 -7.605 1.00 85.75 80 ASP A C 1
ATOM 616 O O . ASP A 1 80 ? 1.224 5.479 -6.964 1.00 85.75 80 ASP A O 1
ATOM 620 N N . ILE A 1 81 ? 0.556 3.362 -7.281 1.00 84.50 81 ILE A N 1
ATOM 621 C CA . ILE A 1 81 ? 1.287 2.776 -6.145 1.00 84.50 81 ILE A CA 1
ATOM 622 C C . ILE A 1 81 ? 2.589 2.115 -6.607 1.00 84.50 81 ILE A C 1
ATOM 624 O O . ILE A 1 81 ? 3.591 2.146 -5.893 1.00 84.50 81 ILE A O 1
ATOM 628 N N . LEU A 1 82 ? 2.566 1.462 -7.770 1.00 86.81 82 LEU A N 1
ATOM 629 C CA . LEU A 1 82 ? 3.688 0.687 -8.287 1.00 86.81 82 LEU A CA 1
ATOM 630 C C . LEU A 1 82 ? 4.426 1.477 -9.367 1.00 86.81 82 LEU A C 1
ATOM 632 O O . LEU A 1 82 ? 3.891 1.704 -10.449 1.00 86.81 82 LEU A O 1
ATOM 636 N N . ALA A 1 83 ? 5.682 1.816 -9.089 1.00 85.31 83 ALA A N 1
ATOM 637 C CA . ALA A 1 83 ? 6.618 2.330 -10.078 1.00 85.31 83 ALA A CA 1
ATOM 638 C C . ALA A 1 83 ? 7.607 1.230 -10.475 1.00 85.31 83 ALA A C 1
ATOM 640 O O . ALA A 1 83 ? 8.064 0.453 -9.634 1.00 85.31 83 ALA A O 1
ATOM 641 N N . TRP A 1 84 ? 7.922 1.158 -11.765 1.00 87.62 84 TRP A N 1
ATOM 642 C CA . TRP A 1 84 ? 9.017 0.329 -12.250 1.00 87.62 84 TRP A CA 1
ATOM 643 C C . TRP A 1 84 ? 10.319 1.130 -12.169 1.00 87.62 84 TRP A C 1
ATOM 645 O O . TRP A 1 84 ? 10.407 2.211 -12.746 1.00 87.62 84 TRP A O 1
ATOM 655 N N . GLU A 1 85 ? 11.308 0.590 -11.464 1.00 83.31 85 GLU A N 1
ATOM 656 C CA . GLU A 1 85 ? 12.678 1.107 -11.397 1.00 83.31 85 GLU A CA 1
ATOM 657 C C . GLU A 1 85 ? 13.591 0.119 -12.134 1.00 83.31 85 GLU A C 1
ATOM 659 O O . GLU A 1 85 ? 13.520 -1.091 -11.894 1.00 83.31 85 GLU A O 1
ATOM 664 N N . ALA A 1 86 ? 14.409 0.629 -13.055 1.00 84.12 86 ALA A N 1
ATOM 665 C CA . ALA A 1 86 ? 15.475 -0.138 -13.692 1.00 84.12 86 ALA A CA 1
ATOM 666 C C . ALA A 1 86 ? 16.712 -0.126 -12.784 1.00 84.12 86 ALA A C 1
ATOM 668 O O . ALA A 1 86 ? 17.069 0.941 -12.289 1.00 84.12 86 ALA A O 1
ATOM 669 N N . ASP A 1 87 ? 17.349 -1.283 -12.596 1.00 68.12 87 ASP A N 1
ATOM 670 C CA . ASP A 1 87 ? 18.666 -1.406 -11.947 1.00 68.12 87 ASP A CA 1
ATOM 671 C C . ASP A 1 87 ? 19.800 -1.110 -12.943 1.00 68.12 87 ASP A C 1
ATOM 673 O O . ASP A 1 87 ? 19.694 -1.579 -14.106 1.00 68.12 87 ASP A O 1
#

Nearest PDB structures (foldseek):
  3zkc-assembly1_B  TM=8.339E-01  e=2.167E-01  Bacillus subtilis subsp. subtilis str. 168
  1b0n-assembly1_A  TM=8.436E-01  e=2.304E-01  Bacillus subtilis
  7t5u-assembly1_A  TM=9.254E-01  e=3.766E-01  Escherichia coli
  3zkc-assembly1_A  TM=8.499E-01  e=2.946E-01  Bacillus subtilis subsp. subtilis str. 168
  3qq6-assembly1_A  TM=7.689E-01  e=2.038E-01  Bacillus subtilis

Radius of gyration: 20.81 Å; Cα contacts (8 Å, 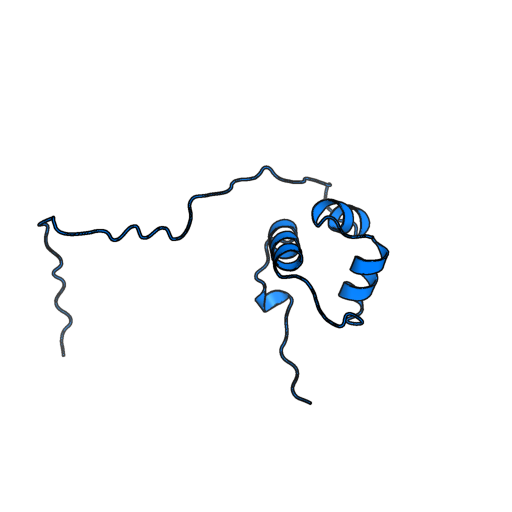|Δi|>4): 31; chains: 1; bounding box: 49×30×58 Å

Mean predicted aligned error: 14.13 Å

Organism: NCBI:txid2587529

InterPro domains:
  IPR001387 Cro/C1-type, helix-turn-helix domain [PF13443] (34-87)
  IPR001387 Cro/C1-type, helix-turn-helix domain [PS50943] (35-81)
  IPR001387 Cro/C1-type, helix-turn-helix domain [cd00093] (35-81)
  IPR010982 Lambda repressor-like, DNA-binding domain superfamily [G3DSA:1.10.260.40] (10-86)
  IPR010982 Lambda repressor-like, DNA-binding domain superfamily [SSF47413] (33-84)

pLDDT: mean 70.45, std 16.87, range [41.75, 88.25]

Secondary structure (DSSP, 8-state):
--PPP--------S-----S------------S---HHHHHHHHT--HHHHHHHHTT--S---HHHHHHHHHHHT--HHHH------

Solvent-accessible surface area (backbone atoms only — not comparable to full-atom values): 6161 Å² total; per-residue (Å²): 142,78,88,78,87,82,88,77,91,81,87,90,82,80,88,77,79,80,73,79,66,85,81,78,92,70,81,79,88,82,65,78,98,57,84,45,67,62,57,52,15,60,73,50,70,48,51,56,69,56,49,52,33,56,76,67,66,73,54,96,75,78,57,68,72,46,51,53,40,46,25,65,75,69,76,47,56,70,73,81,75,55,81,89,78,86,132